Protein AF-A0A4R3U650-F1 (afdb_monomer_lite)

Sequence (106 aa):
MIDKFAIEKAIEGGWKHFEGLDKKEASLYAHNILALSDWQTIALDRTFWQALGKALGWEQKAGMRVTSIGTADHYEAGWSENAHRFYDLILTGGDMEKWWQELLAN

Foldseek 3Di:
DDDLVLQLQLVVLPLCPPPPDDSVRSSVCCVPPCVPPPVVVLLPDPSSLNSSCSSVVQQVPFDQDQDPVRDRDGPDGRSVVLSVVVVVCVVVVHDPVVSNVVVVVD

Structure (mmCIF, N/CA/C/O backbone):
data_AF-A0A4R3U650-F1
#
_entry.id   AF-A0A4R3U650-F1
#
loop_
_atom_site.group_PDB
_atom_site.id
_atom_site.type_symbol
_atom_site.label_atom_id
_atom_site.label_alt_id
_atom_site.label_comp_id
_atom_site.label_asym_id
_atom_site.label_entity_id
_atom_site.label_seq_id
_atom_site.pdbx_PDB_ins_code
_atom_site.Cartn_x
_atom_site.Cartn_y
_atom_site.Cartn_z
_atom_site.occupancy
_atom_site.B_iso_or_equiv
_atom_site.auth_seq_id
_atom_site.auth_comp_id
_atom_site.auth_asym_id
_atom_site.auth_atom_id
_atom_site.pdbx_PDB_model_num
ATOM 1 N N . MET A 1 1 ? -9.973 -2.468 3.544 1.00 83.12 1 MET A N 1
ATOM 2 C CA . MET A 1 1 ? -10.007 -1.168 2.839 1.00 83.12 1 MET A CA 1
ATOM 3 C C . MET A 1 1 ? -8.589 -0.620 2.796 1.00 83.12 1 MET A C 1
ATOM 5 O O . MET A 1 1 ? -7.859 -0.818 3.763 1.00 83.12 1 MET A O 1
ATOM 9 N N . ILE A 1 2 ? -8.180 -0.008 1.684 1.00 85.69 2 ILE A N 1
ATOM 10 C CA . ILE A 1 2 ? -6.851 0.612 1.545 1.00 85.69 2 ILE A CA 1
ATOM 11 C C . ILE A 1 2 ? -6.960 2.099 1.885 1.00 85.69 2 ILE A C 1
ATOM 13 O O . ILE A 1 2 ? -7.893 2.764 1.431 1.00 85.69 2 ILE A O 1
ATOM 17 N N . ASP A 1 3 ? -6.011 2.614 2.665 1.00 89.12 3 ASP A N 1
ATOM 18 C CA . ASP A 1 3 ? -5.957 4.031 3.018 1.00 89.12 3 ASP A CA 1
ATOM 19 C C . ASP A 1 3 ? -5.695 4.924 1.787 1.00 89.12 3 ASP A C 1
ATOM 21 O O . ASP A 1 3 ? -4.894 4.600 0.904 1.00 89.12 3 ASP A O 1
ATOM 25 N N . LYS A 1 4 ? -6.378 6.072 1.717 1.00 86.06 4 LYS A N 1
ATOM 26 C CA . LYS A 1 4 ? -6.255 7.010 0.592 1.00 86.06 4 LYS A CA 1
ATOM 27 C C . LYS A 1 4 ? -4.834 7.557 0.443 1.00 86.06 4 LYS A C 1
ATOM 29 O O . LYS A 1 4 ? -4.340 7.689 -0.675 1.00 86.06 4 LYS A O 1
ATOM 34 N N . PHE A 1 5 ? -4.170 7.869 1.549 1.00 88.81 5 PHE A N 1
ATOM 35 C CA . PHE A 1 5 ? -2.808 8.384 1.540 1.00 88.81 5 PHE A CA 1
ATOM 36 C C . PHE A 1 5 ? -1.818 7.325 1.043 1.00 88.81 5 PHE A C 1
ATOM 38 O O . PHE A 1 5 ? -0.902 7.654 0.290 1.00 88.81 5 PHE A O 1
ATOM 45 N N . ALA A 1 6 ? -2.039 6.045 1.363 1.00 90.69 6 ALA A N 1
ATOM 46 C CA . ALA A 1 6 ? -1.242 4.949 0.808 1.00 90.69 6 ALA A CA 1
ATOM 47 C C . ALA A 1 6 ? -1.358 4.870 -0.726 1.00 90.69 6 ALA A C 1
ATOM 49 O O . ALA A 1 6 ? -0.357 4.700 -1.419 1.00 90.69 6 ALA A O 1
ATOM 50 N N . ILE A 1 7 ? -2.558 5.067 -1.277 1.00 88.75 7 ILE A N 1
ATOM 51 C CA . ILE A 1 7 ? -2.783 5.144 -2.730 1.00 88.75 7 ILE A CA 1
ATOM 52 C C . ILE A 1 7 ? -2.025 6.322 -3.347 1.00 88.75 7 ILE A C 1
ATOM 54 O O . ILE A 1 7 ? -1.324 6.157 -4.345 1.00 88.75 7 ILE A O 1
ATOM 58 N N . GLU A 1 8 ? -2.122 7.507 -2.744 1.00 88.25 8 GLU A N 1
ATOM 59 C CA . GLU A 1 8 ? -1.420 8.703 -3.221 1.00 88.25 8 GLU A CA 1
ATOM 60 C C . G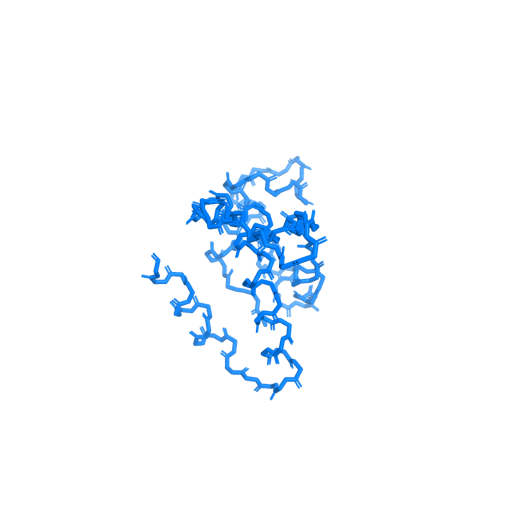LU A 1 8 ? 0.098 8.508 -3.229 1.00 88.25 8 GLU A C 1
ATOM 62 O O . GLU A 1 8 ? 0.768 8.878 -4.197 1.00 88.25 8 GLU A O 1
ATOM 67 N N . LYS A 1 9 ? 0.635 7.864 -2.188 1.00 91.44 9 LYS A N 1
ATOM 68 C CA . LYS A 1 9 ? 2.054 7.519 -2.083 1.00 91.44 9 LYS A CA 1
ATOM 69 C C . LYS A 1 9 ? 2.472 6.464 -3.098 1.00 91.44 9 LYS A C 1
ATOM 71 O O . LYS A 1 9 ? 3.515 6.618 -3.726 1.00 91.44 9 LYS A O 1
ATOM 76 N N . ALA A 1 10 ? 1.657 5.442 -3.337 1.00 91.06 10 ALA A N 1
ATOM 77 C CA . ALA A 1 10 ? 1.931 4.469 -4.389 1.00 91.06 10 ALA A CA 1
ATOM 78 C C . ALA A 1 10 ? 1.986 5.136 -5.774 1.00 91.06 10 ALA A C 1
ATOM 80 O O . ALA A 1 10 ? 2.902 4.872 -6.550 1.00 91.06 10 ALA A O 1
ATOM 81 N N . ILE A 1 11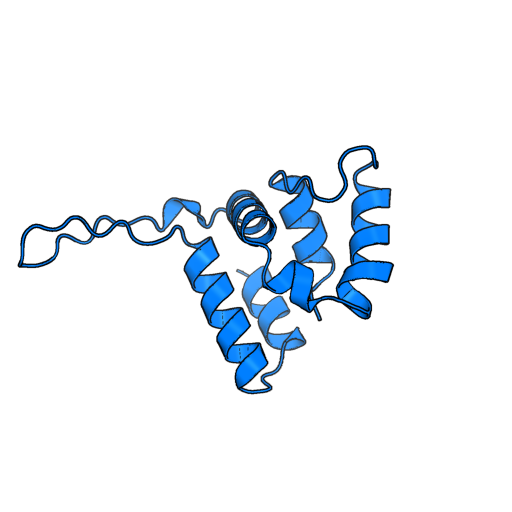 ? 1.078 6.070 -6.077 1.00 88.75 11 ILE A N 1
ATOM 82 C CA . ILE A 1 11 ? 1.119 6.838 -7.333 1.00 88.75 11 ILE A CA 1
ATOM 83 C C . ILE A 1 11 ? 2.408 7.675 -7.419 1.00 88.75 11 ILE A C 1
ATOM 85 O O . ILE A 1 11 ? 3.070 7.666 -8.456 1.00 88.75 11 ILE A O 1
ATOM 89 N N . GLU A 1 12 ? 2.822 8.344 -6.334 1.00 89.69 12 GLU A N 1
ATOM 90 C CA . GLU A 1 12 ? 4.114 9.060 -6.264 1.00 89.69 12 GLU A CA 1
ATOM 91 C C . GLU A 1 12 ? 5.315 8.144 -6.520 1.00 89.69 12 GLU A C 1
ATOM 93 O O . GLU A 1 12 ? 6.268 8.537 -7.193 1.00 89.69 12 GLU A O 1
ATOM 98 N N . GLY A 1 13 ? 5.257 6.913 -6.017 1.00 89.12 13 GLY A N 1
ATOM 99 C CA . GLY A 1 13 ? 6.270 5.887 -6.237 1.00 89.12 13 GLY A CA 1
ATOM 100 C C . GLY A 1 13 ? 6.295 5.307 -7.650 1.00 89.12 13 GLY A C 1
ATOM 101 O O . GLY A 1 13 ? 7.223 4.570 -7.990 1.00 89.12 13 GLY A O 1
ATOM 102 N N . GLY A 1 14 ? 5.319 5.653 -8.493 1.00 89.12 14 GLY A N 1
ATOM 103 C CA . GLY A 1 14 ? 5.230 5.209 -9.881 1.00 89.12 14 GLY A CA 1
ATOM 104 C C . GLY A 1 14 ? 4.285 4.033 -10.112 1.00 89.12 14 GLY A C 1
ATOM 105 O O . GLY A 1 14 ? 4.490 3.285 -11.066 1.00 89.12 14 GLY A O 1
ATOM 106 N N . TRP A 1 15 ? 3.260 3.849 -9.278 1.00 90.00 15 TRP A N 1
ATOM 107 C CA . TRP A 1 15 ? 2.193 2.890 -9.558 1.00 90.00 15 TRP A CA 1
ATOM 108 C C . TRP A 1 15 ? 1.373 3.349 -10.774 1.00 90.00 15 TRP A C 1
ATOM 110 O O . TRP A 1 15 ? 0.721 4.392 -10.740 1.00 90.00 15 TRP A O 1
ATOM 120 N N . LYS A 1 16 ? 1.430 2.582 -11.871 1.00 82.00 16 LYS A N 1
ATOM 121 C CA . LYS A 1 16 ? 0.877 2.962 -13.187 1.00 82.00 16 LYS A CA 1
ATOM 122 C C . LYS A 1 16 ? -0.499 2.372 -13.504 1.00 82.00 16 LYS A C 1
ATOM 124 O O . LYS A 1 16 ? -0.906 2.358 -14.659 1.00 82.00 16 LYS A O 1
ATOM 129 N N . HIS A 1 17 ? -1.236 1.905 -12.502 1.00 74.31 17 HIS A N 1
ATOM 130 C CA . HIS A 1 17 ? -2.557 1.301 -12.715 1.00 74.31 17 HIS A CA 1
ATOM 131 C C . HIS A 1 17 ? -3.581 2.272 -13.350 1.00 74.31 17 HIS A C 1
ATOM 133 O O . HIS A 1 17 ? -4.569 1.839 -13.931 1.00 74.31 17 HIS A O 1
ATOM 139 N N . PHE A 1 18 ? -3.313 3.584 -13.290 1.00 70.62 18 PHE A N 1
ATOM 140 C CA . PHE A 1 18 ? -4.153 4.659 -13.837 1.00 70.62 18 PHE A CA 1
ATOM 141 C C . PHE A 1 18 ? -3.443 5.480 -14.921 1.00 70.62 18 PHE A C 1
ATOM 143 O O . PHE A 1 18 ? -3.600 6.700 -14.989 1.00 70.62 18 PHE A O 1
ATOM 150 N N . GLU A 1 19 ? -2.599 4.837 -15.731 1.00 67.62 19 GLU A N 1
ATOM 151 C CA . GLU A 1 19 ? -1.867 5.510 -16.806 1.00 67.62 19 GLU A CA 1
ATOM 152 C C . GLU A 1 19 ? -2.837 6.273 -17.733 1.00 67.62 19 GLU A C 1
ATOM 154 O O . GLU A 1 19 ? -3.784 5.704 -18.271 1.00 67.62 19 GLU A O 1
ATOM 159 N N . GLY A 1 20 ? -2.623 7.586 -17.875 1.00 69.75 20 GLY A N 1
ATOM 160 C CA . GLY A 1 20 ? -3.490 8.486 -18.647 1.00 69.75 20 GLY A CA 1
ATOM 161 C C . GLY A 1 20 ? -4.378 9.421 -17.817 1.00 69.75 20 GLY A C 1
ATOM 162 O O . GLY A 1 20 ? -4.912 10.369 -18.385 1.00 69.75 20 GLY A O 1
ATOM 163 N N . LEU A 1 21 ? -4.491 9.213 -16.500 1.00 73.94 21 LEU A N 1
ATOM 164 C CA . LEU A 1 21 ? -5.131 10.159 -15.578 1.00 73.94 21 LEU A CA 1
ATOM 165 C C . LEU A 1 21 ? -4.105 11.100 -14.940 1.00 73.94 21 LEU A C 1
ATOM 167 O O . LEU A 1 21 ? -2.948 10.721 -14.720 1.00 73.94 21 LEU A O 1
ATOM 171 N N . ASP A 1 22 ? -4.527 12.317 -14.590 1.00 80.56 22 ASP A N 1
ATOM 172 C CA . ASP A 1 22 ? -3.712 13.154 -13.711 1.00 80.56 22 ASP A CA 1
ATOM 173 C C . ASP A 1 22 ? -3.654 12.566 -12.284 1.00 80.56 22 ASP A C 1
ATOM 175 O O . ASP A 1 22 ? -4.460 11.721 -11.894 1.00 80.56 22 ASP A O 1
ATOM 179 N N . LYS A 1 23 ? -2.684 12.994 -11.465 1.00 71.81 23 LYS A N 1
ATOM 180 C CA . LYS A 1 23 ? -2.468 12.427 -10.119 1.00 71.81 23 LYS A CA 1
ATOM 181 C C . LYS A 1 23 ? -3.693 12.552 -9.197 1.00 71.81 23 LYS A C 1
ATOM 183 O O . LYS A 1 23 ? -3.927 11.666 -8.372 1.00 71.81 23 LYS A O 1
ATOM 188 N N . LYS A 1 24 ? -4.448 13.651 -9.287 1.00 77.88 24 LYS A N 1
ATOM 189 C CA . LYS A 1 24 ? -5.642 13.873 -8.456 1.00 77.88 24 LYS A CA 1
ATOM 190 C C . LYS A 1 24 ? -6.794 12.999 -8.932 1.00 77.88 24 LYS A C 1
ATOM 192 O O . LYS A 1 24 ? -7.472 12.407 -8.096 1.00 77.88 24 LYS A O 1
ATOM 197 N N . GLU A 1 25 ? -6.985 12.893 -10.240 1.00 79.56 25 GLU A N 1
ATOM 198 C CA . GLU A 1 25 ? -7.978 12.014 -10.856 1.00 79.56 25 GLU A CA 1
ATOM 199 C C . GLU A 1 25 ? -7.687 10.545 -10.547 1.00 79.56 25 GLU A C 1
ATOM 201 O O . GLU A 1 25 ? -8.587 9.822 -10.124 1.00 79.56 25 GLU A O 1
ATOM 206 N N . ALA A 1 26 ? -6.424 10.125 -10.648 1.00 76.94 26 ALA A N 1
ATOM 207 C CA . ALA A 1 26 ? -5.976 8.783 -10.298 1.00 76.94 26 ALA A CA 1
ATOM 208 C C . ALA A 1 26 ? -6.229 8.463 -8.816 1.00 76.94 26 ALA A C 1
ATOM 210 O O . ALA A 1 26 ? -6.801 7.420 -8.512 1.00 76.94 26 ALA A O 1
ATOM 211 N N . SER A 1 27 ? -5.873 9.368 -7.893 1.00 74.06 27 SER A N 1
ATOM 212 C CA . SER A 1 27 ? -6.146 9.198 -6.454 1.00 74.06 27 SER A CA 1
ATOM 213 C C . SER A 1 27 ? -7.647 9.088 -6.169 1.00 74.06 27 SER A C 1
ATOM 215 O O . SER A 1 27 ? -8.090 8.183 -5.459 1.00 74.06 27 SER A O 1
ATOM 217 N N . LEU A 1 28 ? -8.452 9.977 -6.759 1.00 79.31 28 LEU A N 1
ATOM 218 C CA . LEU A 1 28 ? -9.898 9.993 -6.560 1.00 79.31 28 LEU A CA 1
ATOM 219 C C . LEU A 1 28 ? -10.563 8.728 -7.117 1.00 79.31 28 LEU A C 1
ATOM 221 O O . LEU A 1 28 ? -11.402 8.134 -6.442 1.00 79.31 28 LEU A O 1
ATOM 225 N N . TYR A 1 29 ? -10.180 8.301 -8.320 1.00 76.38 29 TYR A N 1
ATOM 226 C CA . TYR A 1 29 ? -10.695 7.092 -8.958 1.00 76.38 29 TYR A CA 1
ATOM 227 C C . TYR A 1 29 ? -10.305 5.837 -8.171 1.00 76.38 29 TYR A C 1
ATOM 229 O O . TYR A 1 29 ? -11.163 5.017 -7.840 1.00 76.38 29 TYR A O 1
ATOM 237 N N . ALA A 1 30 ? -9.028 5.718 -7.805 1.00 73.44 30 ALA A N 1
ATOM 238 C CA . ALA A 1 30 ? -8.513 4.610 -7.013 1.00 73.44 30 ALA A CA 1
ATOM 239 C C . ALA A 1 30 ? -9.220 4.499 -5.660 1.00 73.44 30 ALA A C 1
ATOM 241 O O . ALA A 1 30 ? -9.596 3.402 -5.258 1.00 73.44 30 ALA A O 1
ATOM 242 N N . HIS A 1 31 ? -9.449 5.621 -4.976 1.00 72.88 31 HIS A N 1
ATOM 243 C CA . HIS A 1 31 ? -10.125 5.616 -3.685 1.00 72.88 31 HIS A CA 1
ATOM 244 C C . HIS A 1 31 ? -11.623 5.299 -3.812 1.00 72.88 31 HIS A C 1
ATOM 246 O O . HIS A 1 31 ? -12.130 4.454 -3.082 1.00 72.88 31 HIS A O 1
ATOM 252 N N . ASN A 1 32 ? -12.329 5.920 -4.760 1.00 72.88 32 ASN A N 1
ATOM 253 C CA . ASN A 1 32 ? -13.784 5.779 -4.868 1.00 72.88 32 ASN A CA 1
ATOM 254 C C . ASN A 1 32 ? -14.230 4.435 -5.456 1.00 72.88 32 ASN A C 1
ATOM 256 O O . ASN A 1 32 ? -15.252 3.897 -5.039 1.00 72.88 32 ASN A O 1
ATOM 260 N N . ILE A 1 33 ? -13.503 3.912 -6.445 1.00 66.69 33 ILE A N 1
ATOM 261 C CA . ILE A 1 33 ? -13.903 2.704 -7.176 1.00 66.69 33 ILE A CA 1
ATOM 262 C C . ILE A 1 33 ? -13.196 1.494 -6.571 1.00 66.69 33 ILE A C 1
ATOM 264 O O . ILE A 1 33 ? -13.839 0.573 -6.070 1.00 66.69 33 ILE A O 1
ATOM 268 N N . LEU A 1 34 ? -11.865 1.508 -6.557 1.00 65.75 34 LEU A N 1
ATOM 269 C CA . LEU A 1 34 ? -11.089 0.319 -6.220 1.00 65.75 34 LEU A CA 1
ATOM 270 C C . LEU A 1 34 ? -10.952 0.136 -4.707 1.00 65.75 34 LEU A C 1
ATOM 272 O O . LEU A 1 34 ? -11.204 -0.949 -4.210 1.00 65.75 34 LEU A O 1
ATOM 276 N N . ALA A 1 35 ? -10.662 1.178 -3.928 1.00 62.59 35 ALA A N 1
ATOM 277 C CA . ALA A 1 35 ? -10.463 1.033 -2.484 1.00 62.59 35 ALA A CA 1
ATOM 278 C C . ALA A 1 35 ? -11.758 0.777 -1.693 1.00 62.59 35 ALA A C 1
ATOM 280 O O . ALA A 1 35 ? -11.689 0.244 -0.586 1.00 62.59 35 ALA A O 1
ATOM 281 N N . LEU A 1 36 ? -12.927 1.133 -2.237 1.00 63.97 36 LEU A N 1
ATOM 282 C CA . LEU A 1 36 ? -14.219 0.927 -1.571 1.00 63.97 36 LEU A CA 1
ATOM 283 C C . LEU A 1 36 ? -14.934 -0.358 -2.000 1.00 63.97 36 LEU A C 1
ATOM 285 O O . LEU A 1 36 ? -15.608 -0.958 -1.165 1.00 63.97 36 LEU A O 1
ATOM 289 N N . SER A 1 37 ? -14.793 -0.796 -3.258 1.00 66.38 37 SER A N 1
ATOM 290 C CA . SER A 1 37 ? -15.550 -1.948 -3.780 1.00 66.38 37 SER A CA 1
ATOM 291 C C . SER A 1 37 ? -14.708 -3.161 -4.193 1.00 66.38 37 SER A C 1
ATOM 293 O O . SER A 1 37 ? -15.245 -4.265 -4.216 1.00 66.38 37 SER A O 1
ATOM 295 N N . ASP A 1 38 ? -13.400 -2.995 -4.425 1.00 77.31 38 ASP A N 1
ATOM 296 C CA . ASP A 1 38 ? -12.488 -4.071 -4.854 1.00 77.31 38 ASP A CA 1
ATOM 297 C C . ASP A 1 38 ? -11.050 -3.835 -4.350 1.00 77.31 38 ASP A C 1
ATOM 299 O O . ASP A 1 38 ? -10.051 -3.817 -5.076 1.00 77.31 38 ASP A O 1
ATOM 303 N N . TRP A 1 39 ? -10.941 -3.556 -3.054 1.00 81.50 39 TRP A N 1
ATOM 304 C CA . TRP A 1 39 ? -9.679 -3.151 -2.438 1.00 81.50 39 TRP A CA 1
ATOM 305 C C . TRP A 1 39 ? -8.689 -4.315 -2.349 1.00 81.50 39 TRP A C 1
ATOM 307 O O . TRP A 1 39 ? -7.488 -4.099 -2.196 1.00 81.50 39 TRP A O 1
ATOM 317 N N . GLN A 1 40 ? -9.191 -5.544 -2.466 1.00 85.81 40 GLN A N 1
ATOM 318 C CA . GLN A 1 40 ? -8.431 -6.782 -2.529 1.00 85.81 40 GLN A CA 1
ATOM 319 C C . GLN A 1 40 ? -7.540 -6.819 -3.769 1.00 85.81 40 GLN A C 1
ATOM 321 O O . GLN A 1 40 ? -6.403 -7.273 -3.675 1.00 85.81 40 GLN A O 1
ATOM 326 N N . THR A 1 41 ? -8.007 -6.284 -4.901 1.00 84.38 41 THR A N 1
ATOM 327 C CA . THR A 1 41 ? -7.195 -6.184 -6.119 1.00 84.38 41 THR A CA 1
ATOM 328 C C . THR A 1 41 ? -5.982 -5.279 -5.906 1.00 84.38 41 THR A C 1
ATOM 330 O O . THR A 1 41 ? -4.878 -5.646 -6.293 1.00 84.38 41 THR A O 1
ATOM 333 N N . ILE A 1 42 ? -6.146 -4.146 -5.209 1.00 85.75 42 ILE A N 1
ATOM 334 C CA . ILE A 1 42 ? -5.016 -3.283 -4.819 1.00 85.75 42 ILE A CA 1
ATOM 335 C C . ILE A 1 42 ? -4.124 -3.992 -3.800 1.00 85.75 42 ILE A C 1
ATOM 337 O O . ILE A 1 42 ? -2.903 -3.968 -3.930 1.00 85.75 42 ILE A O 1
ATOM 341 N N . ALA A 1 43 ? -4.724 -4.634 -2.792 1.00 86.94 43 ALA A N 1
ATOM 342 C CA . ALA A 1 43 ? -3.982 -5.345 -1.762 1.00 86.94 43 ALA A CA 1
ATOM 343 C C . ALA A 1 43 ? -3.058 -6.395 -2.384 1.00 86.94 43 ALA A C 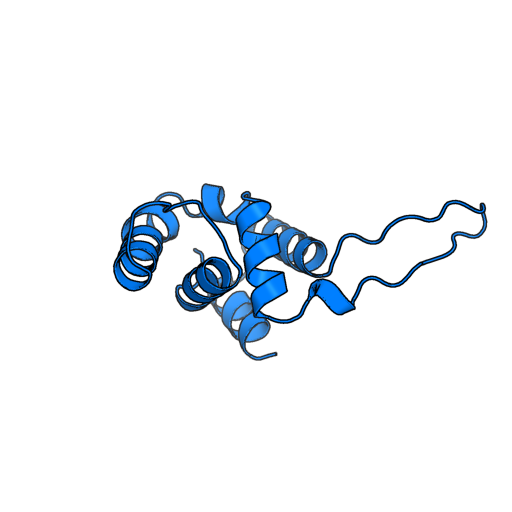1
ATOM 345 O O . ALA A 1 43 ? -1.903 -6.470 -2.003 1.00 86.94 43 ALA A O 1
ATOM 346 N N . LEU A 1 44 ? -3.532 -7.162 -3.364 1.00 87.88 44 LEU A N 1
ATOM 347 C CA . LEU A 1 44 ? -2.756 -8.213 -4.024 1.00 87.88 44 LEU A CA 1
ATOM 348 C C . LEU A 1 44 ? -1.841 -7.693 -5.149 1.00 87.88 44 LEU A C 1
ATOM 350 O O . LEU A 1 44 ? -1.042 -8.461 -5.691 1.00 87.88 44 LEU A O 1
ATOM 354 N N . ASP A 1 45 ? -1.928 -6.411 -5.515 1.00 88.94 45 ASP A N 1
ATOM 355 C CA . ASP A 1 45 ? -1.099 -5.824 -6.565 1.00 88.94 45 ASP A CA 1
ATOM 356 C C . ASP A 1 45 ? 0.331 -5.600 -6.057 1.00 88.94 45 ASP A C 1
ATOM 358 O O . ASP A 1 45 ? 0.648 -4.673 -5.308 1.00 88.94 45 ASP A O 1
ATOM 362 N N . ARG A 1 46 ? 1.250 -6.438 -6.534 1.00 90.31 46 ARG A N 1
ATOM 363 C CA . ARG A 1 46 ? 2.684 -6.297 -6.263 1.00 90.31 46 ARG A CA 1
ATOM 364 C C . ARG A 1 46 ? 3.219 -4.905 -6.620 1.00 90.31 46 ARG A C 1
ATOM 366 O O . ARG A 1 46 ? 4.063 -4.371 -5.902 1.00 90.31 46 ARG A O 1
ATOM 373 N N . THR A 1 47 ? 2.774 -4.330 -7.734 1.00 91.25 47 THR A N 1
ATOM 374 C CA . THR A 1 47 ? 3.280 -3.044 -8.230 1.00 91.25 47 THR A CA 1
ATOM 375 C C . THR A 1 47 ? 2.823 -1.875 -7.364 1.00 91.25 47 THR A C 1
ATOM 377 O O . THR A 1 47 ? 3.562 -0.898 -7.237 1.00 91.25 47 THR A O 1
ATOM 380 N N . PHE A 1 48 ? 1.668 -2.004 -6.701 1.00 92.19 48 PHE A N 1
ATOM 381 C CA . PHE A 1 48 ? 1.214 -1.064 -5.678 1.00 92.19 48 PHE A CA 1
ATOM 382 C C . PHE A 1 48 ? 2.192 -1.040 -4.499 1.00 92.19 48 PHE A C 1
ATOM 384 O O . PHE A 1 48 ? 2.727 0.019 -4.170 1.00 92.19 48 PHE A O 1
ATOM 391 N N . TRP A 1 49 ? 2.501 -2.201 -3.912 1.00 93.06 49 TRP A N 1
ATOM 392 C CA . TRP A 1 49 ? 3.410 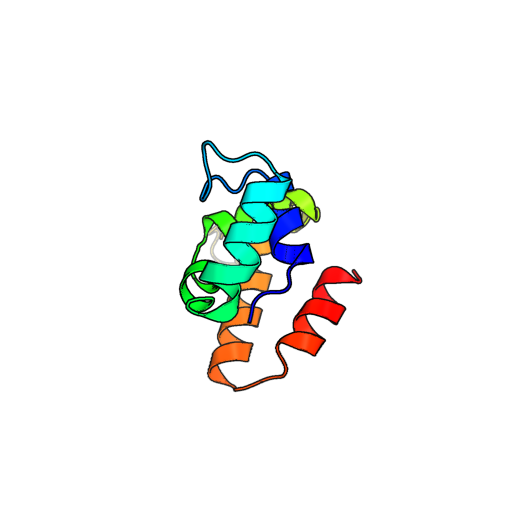-2.285 -2.762 1.00 93.06 49 TRP A CA 1
ATOM 393 C C . TRP A 1 49 ? 4.821 -1.815 -3.087 1.00 93.06 49 TRP A C 1
ATOM 395 O O . TRP A 1 49 ? 5.424 -1.093 -2.296 1.00 93.06 49 TRP A O 1
ATOM 405 N N . GLN A 1 50 ? 5.339 -2.179 -4.260 1.00 91.44 50 GLN A N 1
ATOM 406 C CA . GLN A 1 50 ? 6.645 -1.717 -4.726 1.00 91.44 50 GLN A CA 1
ATOM 407 C C . GLN A 1 50 ? 6.706 -0.194 -4.809 1.00 91.44 50 GLN A C 1
ATOM 409 O O . GLN A 1 50 ? 7.629 0.421 -4.278 1.00 91.44 50 GLN A O 1
ATOM 414 N N . ALA A 1 51 ? 5.708 0.420 -5.440 1.00 91.88 51 ALA A N 1
ATOM 415 C CA . ALA A 1 51 ? 5.662 1.863 -5.585 1.00 91.88 51 ALA A CA 1
ATOM 416 C C . ALA A 1 51 ? 5.455 2.560 -4.230 1.00 91.88 51 ALA A C 1
ATOM 418 O O . ALA A 1 51 ? 6.160 3.517 -3.914 1.00 91.88 51 ALA A O 1
ATOM 419 N N . LEU A 1 52 ? 4.565 2.039 -3.383 1.00 93.12 52 LEU A N 1
ATOM 420 C CA . LEU A 1 52 ? 4.365 2.543 -2.026 1.00 93.12 52 LEU A CA 1
ATOM 421 C C . LEU A 1 52 ? 5.666 2.493 -1.216 1.00 93.12 52 LEU A C 1
ATOM 423 O O . LEU A 1 52 ? 6.069 3.490 -0.620 1.00 93.12 52 LEU A O 1
ATOM 427 N N . GLY A 1 53 ? 6.367 1.361 -1.255 1.00 91.38 53 GLY A N 1
ATOM 428 C CA . GLY A 1 53 ? 7.639 1.198 -0.565 1.00 91.38 53 GLY A CA 1
ATOM 429 C C . GLY A 1 53 ? 8.741 2.090 -1.100 1.00 91.38 53 GLY A C 1
ATOM 430 O O . GLY A 1 53 ? 9.531 2.603 -0.314 1.00 91.38 53 GLY A O 1
ATOM 431 N N . LYS A 1 54 ? 8.765 2.356 -2.404 1.00 90.00 54 LYS A N 1
ATOM 432 C CA . LYS A 1 54 ? 9.673 3.343 -2.984 1.00 90.00 54 LYS A CA 1
ATOM 433 C C . LYS A 1 54 ? 9.393 4.749 -2.458 1.00 90.00 54 LYS A C 1
ATOM 435 O O . LYS A 1 54 ? 10.321 5.443 -2.051 1.00 90.00 54 LYS A O 1
ATOM 440 N N . ALA A 1 55 ? 8.125 5.162 -2.433 1.00 91.94 55 ALA A N 1
ATOM 441 C CA . ALA A 1 55 ? 7.722 6.484 -1.955 1.00 91.94 55 ALA A CA 1
ATOM 442 C C . ALA A 1 55 ? 7.979 6.683 -0.453 1.00 91.94 55 ALA A C 1
ATOM 444 O O . ALA A 1 55 ? 8.267 7.799 -0.025 1.00 91.94 55 ALA A O 1
ATOM 445 N N . LEU A 1 56 ? 7.900 5.605 0.332 1.00 90.88 56 LEU A N 1
ATOM 446 C CA . LEU A 1 56 ? 8.119 5.605 1.782 1.00 90.88 56 LEU A CA 1
ATOM 447 C C . LEU A 1 56 ? 9.535 5.156 2.192 1.00 90.88 56 LEU A C 1
ATOM 449 O O . LEU A 1 56 ? 9.826 5.026 3.377 1.00 90.88 56 LEU A O 1
ATOM 453 N N . GLY A 1 57 ? 10.436 4.917 1.235 1.00 88.25 57 GLY A N 1
ATOM 454 C CA . GLY A 1 57 ? 11.837 4.583 1.515 1.00 88.25 57 GLY A CA 1
ATOM 455 C C . GLY A 1 57 ? 12.082 3.180 2.092 1.00 88.25 57 GLY A C 1
ATOM 456 O O . GLY A 1 57 ? 13.128 2.933 2.691 1.00 88.25 57 GLY A O 1
ATOM 457 N N . TRP A 1 58 ? 11.167 2.228 1.902 1.00 85.56 58 TRP A N 1
ATOM 458 C CA . TRP A 1 58 ? 11.283 0.849 2.403 1.00 85.56 58 TRP A CA 1
ATOM 459 C C . TRP A 1 58 ? 12.340 0.001 1.674 1.00 85.56 58 TRP A C 1
ATOM 461 O O . TRP A 1 58 ? 12.698 -1.083 2.138 1.00 85.56 58 TRP A O 1
ATOM 471 N N . GLU A 1 59 ? 12.866 0.479 0.544 1.00 68.69 59 GLU A N 1
ATOM 472 C CA . GLU A 1 59 ? 13.833 -0.247 -0.294 1.00 68.69 59 GLU A CA 1
ATOM 473 C C . GLU A 1 59 ? 15.207 -0.446 0.377 1.00 68.69 59 GLU A C 1
ATOM 475 O O . GLU A 1 59 ? 15.917 -1.393 0.047 1.00 68.69 59 GLU A O 1
ATOM 480 N N . GLN A 1 60 ? 15.571 0.376 1.372 1.00 58.44 60 GLN A N 1
ATOM 481 C CA . GLN A 1 60 ? 16.873 0.284 2.057 1.00 58.44 60 GLN A CA 1
ATOM 482 C C . GLN A 1 60 ? 16.978 -0.867 3.074 1.00 58.44 60 GLN A C 1
ATOM 484 O O . GLN A 1 60 ? 18.053 -1.111 3.617 1.00 58.44 60 GLN A O 1
ATOM 489 N N . LYS A 1 61 ? 15.892 -1.609 3.329 1.00 53.25 61 LYS A N 1
ATOM 490 C CA . LYS A 1 61 ? 15.891 -2.762 4.250 1.00 53.25 61 LYS A CA 1
ATOM 491 C C . LYS A 1 61 ? 16.376 -4.075 3.614 1.00 53.25 61 LY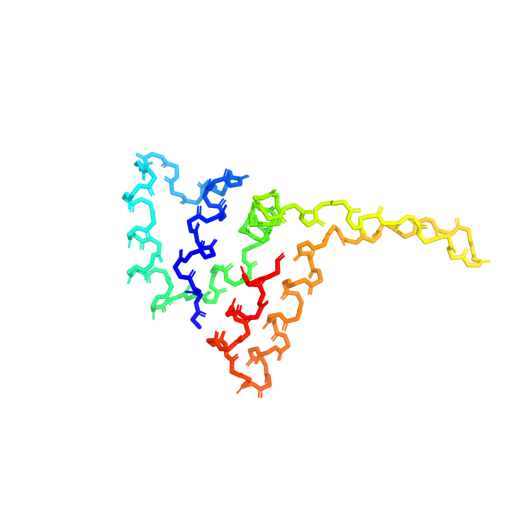S A C 1
ATOM 493 O O . LYS A 1 61 ? 16.301 -5.121 4.252 1.00 53.25 61 LYS A O 1
ATOM 498 N N . ALA A 1 62 ? 16.885 -4.045 2.380 1.00 50.50 62 ALA A N 1
ATOM 499 C CA . ALA A 1 62 ? 17.477 -5.208 1.723 1.00 50.50 62 ALA A CA 1
ATOM 500 C C . ALA A 1 62 ? 18.854 -5.544 2.335 1.00 50.50 62 ALA A C 1
ATOM 502 O O . ALA A 1 62 ? 19.902 -5.140 1.838 1.00 50.50 62 ALA A O 1
ATOM 503 N N . GLY A 1 63 ? 18.855 -6.269 3.452 1.00 52.44 63 GLY A N 1
ATOM 504 C CA . GLY A 1 63 ? 20.058 -6.889 3.999 1.00 52.44 63 GLY A CA 1
ATOM 505 C C . GLY A 1 63 ? 20.366 -8.208 3.288 1.00 52.44 63 GLY A C 1
ATOM 506 O O . GLY A 1 63 ? 19.475 -9.025 3.066 1.00 52.44 63 GLY A O 1
ATOM 507 N N . MET A 1 64 ? 21.637 -8.451 2.964 1.00 47.81 64 MET A N 1
ATOM 508 C CA . MET A 1 64 ? 22.101 -9.777 2.552 1.00 47.81 64 MET A CA 1
ATOM 509 C C . MET A 1 64 ? 22.190 -10.659 3.801 1.00 47.81 64 MET A C 1
ATOM 511 O O . MET A 1 64 ? 23.045 -10.439 4.660 1.00 47.81 64 MET A O 1
ATOM 515 N N . ARG A 1 65 ? 21.317 -11.663 3.923 1.00 46.50 65 ARG A N 1
ATOM 516 C CA . ARG A 1 65 ? 21.462 -12.694 4.954 1.00 46.50 65 ARG A CA 1
ATOM 517 C C . ARG A 1 65 ? 22.178 -13.882 4.325 1.00 46.50 65 ARG A C 1
ATOM 519 O O . ARG A 1 65 ? 21.593 -14.629 3.551 1.00 46.50 65 ARG A O 1
ATOM 526 N N . VAL A 1 66 ? 23.463 -14.036 4.633 1.00 49.34 66 VAL A N 1
ATOM 527 C CA . VAL A 1 66 ? 24.207 -15.244 4.263 1.00 49.34 66 VAL A CA 1
ATOM 528 C C . VAL A 1 66 ? 23.650 -16.386 5.106 1.00 49.34 66 VAL A C 1
ATOM 530 O O . VAL A 1 66 ? 23.787 -16.380 6.331 1.00 49.34 66 VAL A O 1
ATOM 533 N N . THR A 1 67 ? 22.969 -17.341 4.475 1.00 50.28 67 THR A N 1
ATOM 534 C CA . THR A 1 67 ? 22.567 -18.570 5.162 1.00 50.28 67 THR A CA 1
ATOM 535 C C . THR A 1 67 ? 23.815 -19.413 5.431 1.00 50.28 67 THR A C 1
ATOM 537 O O . THR A 1 67 ? 24.803 -19.350 4.696 1.00 50.28 67 THR A O 1
ATOM 540 N N . SER A 1 68 ? 23.792 -20.243 6.475 1.00 51.50 68 SER A N 1
ATOM 541 C CA . SER A 1 68 ? 24.893 -21.161 6.819 1.00 51.50 68 SER A CA 1
ATOM 542 C C . SER A 1 68 ? 25.212 -22.200 5.729 1.00 51.50 68 SER A C 1
ATOM 544 O O . SER A 1 68 ? 26.168 -22.957 5.870 1.00 51.50 68 SER A O 1
ATOM 546 N N . ILE A 1 69 ? 24.430 -22.227 4.645 1.00 59.09 69 ILE A N 1
ATOM 547 C CA . ILE A 1 69 ? 24.528 -23.152 3.511 1.00 59.09 69 ILE A CA 1
ATOM 548 C C . ILE A 1 69 ? 25.061 -22.466 2.238 1.00 59.09 69 ILE A C 1
ATOM 550 O O . ILE A 1 69 ? 25.136 -23.095 1.187 1.00 59.09 69 ILE A O 1
ATOM 554 N N . GLY A 1 70 ? 25.449 -21.186 2.314 1.00 46.97 70 GLY A N 1
ATOM 555 C CA . GLY A 1 70 ? 26.047 -20.454 1.193 1.00 46.97 70 GLY A CA 1
ATOM 556 C C . GLY A 1 70 ? 25.054 -19.985 0.126 1.00 46.97 70 GLY A C 1
ATOM 557 O O . GLY A 1 70 ? 25.482 -19.519 -0.929 1.00 46.97 70 GLY A O 1
ATOM 558 N N . THR A 1 71 ? 23.744 -20.065 0.379 1.00 48.34 71 THR A N 1
ATOM 559 C CA . THR A 1 71 ? 22.733 -19.461 -0.497 1.00 48.34 71 THR A CA 1
ATOM 560 C C . THR A 1 71 ? 22.505 -18.009 -0.082 1.00 48.34 71 THR A C 1
ATOM 562 O O . THR A 1 71 ? 22.202 -17.709 1.074 1.00 48.34 71 THR A O 1
ATOM 565 N N . ALA A 1 72 ? 22.697 -17.082 -1.021 1.00 48.56 72 ALA A N 1
ATOM 566 C CA . ALA A 1 72 ? 22.303 -15.691 -0.842 1.00 48.56 72 ALA A CA 1
ATOM 567 C C . ALA A 1 72 ? 20.795 -15.578 -1.098 1.00 48.56 72 ALA A C 1
ATOM 569 O O . ALA A 1 72 ? 20.365 -15.323 -2.227 1.00 48.56 72 ALA A O 1
ATOM 570 N N . ASP A 1 73 ? 19.992 -15.790 -0.058 1.00 45.97 73 ASP A N 1
ATOM 571 C CA . ASP A 1 73 ? 18.565 -15.497 -0.138 1.00 45.97 73 ASP A CA 1
ATOM 572 C C . ASP A 1 73 ? 18.400 -13.978 -0.203 1.00 45.97 73 ASP A C 1
ATOM 574 O O . ASP A 1 73 ? 18.791 -13.233 0.701 1.00 45.97 73 ASP A O 1
ATOM 578 N N . HIS A 1 74 ? 17.873 -13.509 -1.330 1.00 51.44 74 HIS A N 1
ATOM 579 C CA . HIS A 1 74 ? 17.516 -12.112 -1.508 1.00 51.44 74 HIS A CA 1
ATOM 580 C C . HIS A 1 74 ? 16.311 -11.859 -0.609 1.00 51.44 74 HIS A C 1
ATOM 582 O O . HIS A 1 74 ? 15.217 -12.330 -0.914 1.00 51.44 74 HIS A O 1
ATOM 588 N N . TYR A 1 75 ? 16.496 -11.155 0.511 1.00 52.28 75 TYR A N 1
ATOM 589 C CA . TYR A 1 75 ? 15.339 -10.710 1.274 1.00 52.28 75 TYR A CA 1
ATOM 590 C C . TYR A 1 75 ? 14.522 -9.774 0.393 1.00 52.28 75 TYR A C 1
ATOM 592 O O . TYR A 1 75 ? 15.038 -8.818 -0.195 1.00 52.28 75 TYR A O 1
ATOM 600 N N . GLU A 1 76 ? 13.246 -10.111 0.274 1.00 55.78 76 GLU A N 1
ATOM 601 C CA . GLU A 1 76 ? 12.266 -9.332 -0.448 1.00 55.78 76 GLU A CA 1
ATOM 602 C C . GLU A 1 76 ? 12.285 -7.906 0.114 1.00 55.78 76 GLU A C 1
ATOM 604 O O . GLU A 1 76 ? 12.201 -7.700 1.325 1.00 55.78 76 GLU A O 1
ATOM 609 N N . ALA A 1 77 ? 12.486 -6.922 -0.765 1.00 66.75 77 ALA A N 1
ATOM 610 C CA . ALA A 1 77 ? 12.553 -5.509 -0.404 1.00 66.75 77 ALA A CA 1
ATOM 611 C C . ALA A 1 77 ? 11.403 -5.127 0.546 1.00 66.75 77 ALA A C 1
ATOM 613 O O . ALA A 1 77 ? 10.318 -5.685 0.428 1.00 66.75 77 ALA A O 1
ATOM 614 N N . GLY A 1 78 ? 11.627 -4.185 1.475 1.00 76.62 78 GLY A N 1
ATOM 615 C CA . GLY A 1 78 ? 10.756 -3.941 2.643 1.00 76.62 78 GLY A CA 1
ATOM 616 C C . GLY A 1 78 ? 9.263 -3.707 2.356 1.00 76.62 78 GLY A C 1
ATOM 617 O O . GLY A 1 78 ? 8.443 -3.776 3.265 1.00 76.62 78 GLY A O 1
ATOM 618 N N . TRP A 1 79 ? 8.886 -3.489 1.096 1.00 87.62 79 TRP A N 1
ATOM 619 C CA . TRP A 1 79 ? 7.498 -3.539 0.648 1.00 87.62 79 TRP A CA 1
ATOM 620 C C . TRP A 1 79 ? 6.842 -4.924 0.756 1.00 87.62 79 TRP A C 1
ATOM 622 O O . TRP A 1 79 ? 5.652 -4.981 1.044 1.00 87.62 79 TRP A O 1
ATOM 632 N N . SER A 1 80 ? 7.573 -6.023 0.556 1.00 88.06 80 SER A N 1
ATOM 633 C CA . SER A 1 80 ? 7.011 -7.381 0.582 1.00 88.06 80 SER A CA 1
ATOM 634 C C . SER A 1 80 ? 6.645 -7.815 1.995 1.00 88.06 80 SER A C 1
ATOM 636 O O . SER A 1 80 ? 5.576 -8.372 2.222 1.00 88.06 80 SER A O 1
ATOM 638 N N . GLU A 1 81 ? 7.479 -7.465 2.979 1.00 87.94 81 GLU A N 1
ATOM 639 C CA . GLU A 1 81 ? 7.164 -7.685 4.393 1.00 87.94 81 GLU A CA 1
ATOM 640 C C . GLU A 1 81 ? 5.868 -6.961 4.787 1.00 87.94 81 GLU A C 1
ATOM 642 O O . GLU A 1 81 ? 4.988 -7.550 5.415 1.00 87.94 81 GLU A O 1
ATOM 647 N N . ASN A 1 82 ? 5.711 -5.700 4.372 1.00 91.38 82 ASN A N 1
ATOM 648 C CA . ASN A 1 82 ? 4.489 -4.941 4.633 1.00 91.38 82 ASN A CA 1
ATOM 649 C C . ASN A 1 82 ? 3.274 -5.520 3.892 1.00 91.38 82 ASN A C 1
ATOM 651 O O . ASN A 1 82 ? 2.195 -5.582 4.480 1.00 91.38 82 ASN A O 1
ATOM 655 N N . ALA A 1 83 ? 3.453 -6.005 2.659 1.00 92.25 83 ALA A N 1
ATOM 656 C CA . ALA A 1 83 ? 2.402 -6.688 1.910 1.00 92.25 83 ALA A CA 1
ATOM 657 C C . ALA A 1 83 ? 1.935 -7.966 2.625 1.00 92.25 83 ALA A C 1
ATOM 659 O O . ALA A 1 83 ? 0.741 -8.142 2.854 1.00 92.25 83 ALA A O 1
ATOM 660 N N . HIS A 1 84 ? 2.868 -8.820 3.061 1.00 91.06 84 HIS A N 1
ATOM 661 C CA . HIS A 1 84 ? 2.555 -10.044 3.804 1.00 91.06 84 HIS A CA 1
ATOM 662 C C . HIS A 1 84 ? 1.849 -9.755 5.129 1.00 91.06 84 HIS A C 1
ATOM 664 O O . HIS A 1 84 ? 0.820 -10.362 5.418 1.00 91.06 84 HIS A O 1
ATOM 670 N N . ARG A 1 85 ? 2.328 -8.770 5.899 1.00 91.69 85 ARG A N 1
ATOM 671 C CA . ARG A 1 85 ? 1.660 -8.350 7.142 1.00 91.69 85 ARG A CA 1
ATOM 672 C C . ARG A 1 85 ? 0.239 -7.858 6.890 1.00 91.69 85 ARG A C 1
ATOM 674 O O . ARG A 1 85 ? -0.640 -8.107 7.713 1.00 91.69 85 ARG A O 1
ATOM 681 N N . PHE A 1 86 ? 0.005 -7.176 5.771 1.00 93.12 86 PHE A N 1
ATOM 682 C CA . PHE A 1 86 ? -1.340 -6.776 5.389 1.00 93.12 86 PHE A CA 1
ATOM 683 C C . PHE A 1 86 ? -2.203 -7.989 5.024 1.00 93.12 86 PHE A C 1
ATOM 685 O O . PHE A 1 86 ? -3.340 -8.065 5.470 1.00 93.12 86 PHE A O 1
ATOM 692 N N . TYR A 1 87 ? -1.680 -8.982 4.300 1.00 92.00 87 TYR A N 1
ATOM 693 C CA . TYR A 1 87 ? -2.422 -10.216 3.993 1.00 92.00 87 TYR A CA 1
ATOM 694 C C . TYR A 1 87 ? -2.836 -10.981 5.245 1.00 92.00 87 TYR A C 1
ATOM 696 O O . TYR A 1 87 ? -3.999 -11.370 5.369 1.00 92.00 87 TYR A O 1
ATOM 704 N N . ASP A 1 88 ? -1.923 -11.133 6.201 1.00 92.88 88 ASP A N 1
ATOM 705 C CA . ASP A 1 88 ? -2.219 -11.773 7.481 1.00 92.88 88 ASP A CA 1
ATOM 706 C C . ASP A 1 88 ? -3.309 -11.012 8.245 1.00 92.88 88 ASP A C 1
ATOM 708 O O . ASP A 1 88 ? -4.220 -11.618 8.815 1.00 92.88 88 ASP A O 1
ATOM 712 N N . LEU A 1 89 ? -3.275 -9.677 8.210 1.00 93.00 89 LEU A N 1
ATOM 713 C CA . LEU A 1 89 ? -4.302 -8.837 8.823 1.00 93.00 89 LEU A CA 1
ATOM 714 C C . LEU A 1 89 ? -5.687 -9.089 8.207 1.00 93.00 89 LEU A C 1
ATOM 716 O O . LEU A 1 89 ? -6.671 -9.197 8.938 1.00 93.00 89 LEU A O 1
ATOM 720 N N . ILE A 1 90 ? -5.765 -9.235 6.881 1.00 90.12 90 ILE A N 1
ATOM 721 C CA . ILE A 1 90 ? -7.012 -9.552 6.169 1.00 90.12 90 ILE A CA 1
ATOM 722 C C . ILE A 1 90 ? -7.546 -10.921 6.599 1.00 90.12 90 ILE A C 1
ATOM 724 O O . ILE A 1 90 ? -8.729 -11.048 6.912 1.00 90.12 90 ILE A O 1
ATOM 728 N N . LEU A 1 91 ? -6.684 -11.941 6.630 1.00 89.69 91 LEU A N 1
ATOM 729 C CA . LEU A 1 91 ? -7.070 -13.317 6.961 1.00 89.69 91 LEU A CA 1
ATOM 730 C C . LEU A 1 91 ? -7.508 -13.474 8.420 1.00 89.69 91 LEU A C 1
ATOM 732 O O . LEU A 1 91 ? -8.362 -14.302 8.726 1.00 89.69 91 LEU A O 1
ATOM 736 N N . THR A 1 92 ? -6.934 -12.674 9.315 1.00 93.62 92 THR A N 1
ATOM 737 C CA . THR A 1 92 ? -7.248 -12.700 10.749 1.00 93.62 92 THR A CA 1
ATOM 738 C C . THR A 1 92 ? -8.396 -11.769 11.140 1.00 93.62 92 THR A C 1
ATOM 740 O O . THR A 1 92 ? -8.846 -11.817 12.284 1.00 93.62 92 THR A O 1
ATOM 743 N N . GLY A 1 93 ? -8.898 -10.945 10.2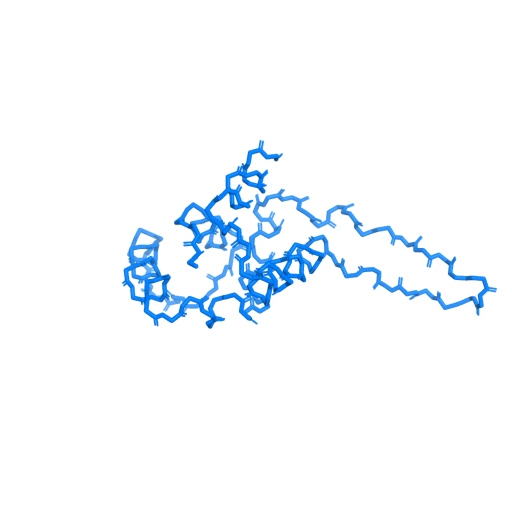12 1.00 89.50 93 GLY A N 1
ATOM 744 C CA . GLY A 1 93 ? -9.941 -9.957 10.495 1.00 89.50 93 GLY A CA 1
ATOM 745 C C . GLY A 1 93 ? -9.463 -8.819 11.401 1.00 89.50 93 GLY A C 1
ATOM 746 O O . GLY A 1 93 ? -10.250 -8.280 12.177 1.00 89.50 93 GLY A O 1
ATOM 747 N N . GLY A 1 94 ? -8.171 -8.489 11.348 1.00 90.81 94 GLY A N 1
ATOM 748 C CA . GLY A 1 94 ? -7.583 -7.422 12.146 1.00 90.81 94 GLY A CA 1
ATOM 749 C C . GLY A 1 94 ? -8.026 -6.021 11.716 1.00 90.81 94 GLY A C 1
ATOM 750 O O . GLY A 1 94 ? -8.644 -5.813 10.669 1.00 90.81 94 GLY A O 1
ATOM 751 N N . ASP A 1 95 ? -7.685 -5.037 12.545 1.00 93.00 95 ASP A N 1
ATOM 752 C CA . ASP A 1 95 ? -8.041 -3.638 12.315 1.00 93.00 95 ASP A CA 1
ATOM 753 C C . ASP A 1 95 ? -7.168 -3.015 11.213 1.00 93.00 95 ASP A C 1
ATOM 755 O O . ASP A 1 95 ? -6.033 -2.590 11.442 1.00 93.00 95 ASP A O 1
ATOM 759 N N . MET A 1 96 ? -7.716 -2.986 9.996 1.00 90.25 96 MET A N 1
ATOM 760 C CA . MET A 1 96 ? -7.070 -2.405 8.817 1.00 90.25 96 MET A CA 1
ATOM 761 C C . MET A 1 96 ? -6.833 -0.900 8.944 1.00 90.25 96 MET A C 1
ATOM 763 O O . MET A 1 96 ? -5.814 -0.419 8.456 1.00 90.25 96 MET A O 1
ATOM 767 N N . GLU A 1 97 ? -7.747 -0.154 9.566 1.00 90.38 97 GLU A N 1
ATOM 768 C CA . GLU A 1 97 ? -7.621 1.302 9.685 1.00 90.38 97 GLU A CA 1
ATOM 769 C C . GLU A 1 97 ? -6.466 1.651 10.619 1.00 90.38 97 GLU A C 1
ATOM 771 O O . GLU A 1 97 ? -5.559 2.400 10.246 1.00 90.38 97 GLU A O 1
ATOM 776 N N . LYS A 1 98 ? -6.440 1.019 11.795 1.00 92.88 98 LYS A N 1
ATOM 777 C CA . LYS A 1 98 ? -5.342 1.163 12.747 1.00 92.88 98 LYS A CA 1
ATOM 778 C C . LYS A 1 98 ? -4.002 0.761 12.133 1.00 92.88 98 LYS A C 1
ATOM 780 O O . LYS A 1 98 ? -3.011 1.464 12.315 1.00 92.88 98 LYS A O 1
ATOM 785 N N . TRP A 1 99 ? -3.962 -0.340 11.383 1.00 93.75 99 TRP A N 1
ATOM 786 C CA . TRP A 1 99 ? -2.731 -0.795 10.738 1.00 93.75 99 TRP A CA 1
ATOM 787 C C . TRP A 1 99 ? -2.178 0.231 9.744 1.00 93.75 99 TRP A C 1
ATOM 789 O O . TRP A 1 99 ? -0.981 0.510 9.765 1.00 93.75 99 TRP A O 1
ATOM 799 N N . TRP A 1 100 ? -3.031 0.834 8.907 1.00 92.75 100 TRP A N 1
ATOM 800 C CA . TRP A 1 100 ? -2.597 1.885 7.983 1.00 92.75 100 TRP A CA 1
ATOM 801 C C . TRP A 1 100 ? -2.092 3.126 8.717 1.00 92.75 100 TRP A C 1
ATOM 803 O O . TRP A 1 100 ? -1.057 3.667 8.334 1.00 92.75 100 TRP A O 1
ATOM 813 N N . GLN A 1 101 ? -2.765 3.549 9.792 1.00 92.00 101 GLN A N 1
ATOM 814 C CA . GLN A 1 101 ? -2.307 4.671 10.619 1.00 92.00 101 GLN A CA 1
ATOM 815 C C . GLN A 1 101 ? -0.912 4.410 11.203 1.00 92.00 101 GLN A C 1
ATOM 817 O O . GLN A 1 101 ? -0.047 5.279 11.137 1.00 92.00 101 GLN A O 1
ATOM 822 N N . GLU A 1 102 ? -0.665 3.209 11.728 1.00 92.56 102 GLU A N 1
ATOM 823 C CA . GLU A 1 102 ? 0.638 2.822 12.283 1.00 92.56 102 GLU A CA 1
ATOM 824 C C . GLU A 1 102 ? 1.720 2.687 11.204 1.00 92.56 102 GLU A C 1
ATOM 826 O O . GLU A 1 102 ? 2.867 3.087 11.416 1.00 92.56 102 GLU A O 1
ATOM 831 N N . LEU A 1 103 ? 1.369 2.135 10.040 1.00 91.00 103 LEU A N 1
ATOM 832 C CA . LEU A 1 103 ? 2.298 1.975 8.926 1.00 91.00 103 LEU A CA 1
ATOM 833 C C . LEU A 1 103 ? 2.755 3.327 8.372 1.00 91.00 103 LEU A C 1
ATOM 835 O O . LEU A 1 103 ? 3.934 3.490 8.077 1.00 91.00 103 LEU A O 1
ATOM 839 N N . LEU A 1 104 ? 1.823 4.269 8.210 1.00 89.81 104 LEU A N 1
ATOM 840 C CA . LEU A 1 104 ? 2.052 5.560 7.553 1.00 89.81 104 LEU A CA 1
ATOM 841 C C . LEU A 1 104 ? 2.566 6.647 8.513 1.00 89.81 104 LEU A C 1
ATOM 843 O O . LEU A 1 104 ? 2.977 7.710 8.054 1.00 89.81 104 LEU A O 1
ATOM 847 N N . ALA A 1 105 ? 2.535 6.402 9.826 1.00 85.75 105 ALA A N 1
ATOM 848 C CA . ALA A 1 105 ? 3.108 7.291 10.839 1.00 85.75 105 ALA A CA 1
ATOM 849 C C . ALA A 1 105 ? 4.628 7.116 11.032 1.00 85.75 105 ALA A C 1
ATOM 851 O O . ALA A 1 105 ? 5.246 7.952 11.693 1.00 85.75 105 ALA A O 1
ATOM 852 N N . ASN A 1 106 ? 5.208 6.038 10.490 1.00 60.69 106 ASN A N 1
ATOM 853 C CA . ASN A 1 106 ? 6.645 5.738 10.517 1.00 60.69 106 ASN A CA 1
ATOM 854 C C . ASN A 1 106 ? 7.343 6.184 9.229 1.00 60.69 106 ASN A C 1
ATOM 856 O O . ASN A 1 106 ? 8.526 6.577 9.332 1.00 60.69 106 ASN A O 1
#

pLDDT: mean 79.14, std 14.84, range [45.97, 93.75]

Radius of gyration: 14.97 Å; chains: 1; bounding box: 42×37×31 Å

Secondary structure (DSSP, 8-state):
---HHHHHHHHHTT--TTTTS-HHHHHHHIIIIIHHH-HHHHHH-HHHHHHHHHHTTGGGG--EEE-TTS-EEEPPPHHHHHHHHHHHHHHHT--HHHHHHHHHT-